Protein AF-A0A821ZW91-F1 (afdb_monomer_lite)

pLDDT: mean 98.26, std 0.74, range [94.56, 98.88]

Sequence (94 aa):
MSVLTERTLVVERGLALHKMIRLVTYALGGEAWLNFEGNEFGHPEWLDFPREGNNESYKYARRLFYLCEDDTLRYKYLKAWDKAMNDLEEEYKW

Foldseek 3Di:
DFPVDDCDPVNVVVLVVLLVVQLCCQVPVDLDDDDDPCSQLPFDDAADAQDPVVPGDCPRPDGDVVQLVDPRHDSVVSNVSSVVSVVVCVVVVD

Secondary structure (DSSP, 8-state):
-BTTS---HHHHHHHHHHHHHHHHHHHHS-S-----TTGGGT--S------GGGTT--SSSS--GGGGT-TTBSHHHHHHHHHHHHHHHHHH--

Structure (mmCIF, N/CA/C/O backbone):
data_AF-A0A821ZW91-F1
#
_entry.id   AF-A0A821ZW91-F1
#
loop_
_atom_site.group_PDB
_atom_site.id
_atom_site.type_symbol
_atom_site.label_atom_id
_atom_site.label_alt_id
_atom_site.label_comp_id
_atom_site.label_asym_id
_atom_site.label_entity_id
_atom_site.label_seq_id
_atom_site.pdbx_PDB_ins_code
_atom_site.Cartn_x
_atom_site.Cartn_y
_atom_site.Cartn_z
_atom_site.occupancy
_atom_site.B_iso_or_equiv
_atom_site.auth_seq_id
_atom_site.auth_comp_id
_atom_site.auth_asym_id
_atom_site.auth_atom_id
_atom_site.pdbx_PDB_model_num
ATOM 1 N N . MET A 1 1 ? 0.697 6.066 -10.829 1.00 96.31 1 MET A N 1
ATOM 2 C CA . MET A 1 1 ? 0.587 6.318 -9.371 1.00 96.31 1 MET A CA 1
ATOM 3 C C . MET A 1 1 ? 1.010 7.733 -8.945 1.00 96.31 1 MET A C 1
ATOM 5 O O . MET A 1 1 ? 0.966 8.003 -7.754 1.00 96.31 1 MET A O 1
ATOM 9 N N . SER A 1 2 ? 1.355 8.655 -9.859 1.00 97.50 2 SER A N 1
ATOM 10 C CA . SER A 1 2 ? 1.705 10.045 -9.504 1.00 97.50 2 SER A CA 1
ATOM 11 C C . SER A 1 2 ? 0.469 10.927 -9.325 1.00 97.50 2 SER A C 1
ATOM 13 O O . SER A 1 2 ? -0.435 10.867 -10.156 1.00 97.50 2 SER A O 1
ATOM 15 N N . VAL A 1 3 ? 0.453 11.787 -8.306 1.00 97.81 3 VAL A N 1
ATOM 16 C CA . VAL A 1 3 ? -0.612 12.781 -8.079 1.00 97.81 3 VAL A CA 1
ATOM 17 C C . VAL A 1 3 ? -0.700 13.832 -9.191 1.00 97.81 3 VAL A C 1
ATOM 19 O O . VAL A 1 3 ? -1.767 14.403 -9.374 1.00 97.81 3 VAL A O 1
ATOM 22 N N . LEU A 1 4 ? 0.380 14.034 -9.956 1.00 97.81 4 LEU A N 1
ATOM 23 C CA . LEU A 1 4 ? 0.470 15.011 -11.051 1.00 97.81 4 LEU A CA 1
ATOM 24 C C . LEU A 1 4 ? -0.202 14.534 -12.348 1.00 97.81 4 LEU A C 1
ATOM 26 O O . LEU A 1 4 ? -0.430 15.316 -13.263 1.00 97.81 4 LEU A O 1
ATOM 30 N N . THR A 1 5 ? -0.500 13.239 -12.437 1.00 97.19 5 THR A N 1
ATOM 31 C CA . THR A 1 5 ? -1.205 12.628 -13.575 1.00 97.19 5 THR A CA 1
ATOM 32 C C . THR A 1 5 ? -2.681 12.456 -13.255 1.00 97.19 5 THR A C 1
ATOM 34 O O . THR A 1 5 ? -3.039 12.356 -12.081 1.00 97.19 5 THR A O 1
ATOM 37 N N . GLU A 1 6 ? -3.543 12.351 -14.265 1.00 96.94 6 GLU A N 1
ATOM 38 C CA . GLU A 1 6 ? -4.967 12.082 -14.047 1.00 96.94 6 GLU A CA 1
ATOM 39 C C . GLU A 1 6 ? -5.181 10.849 -13.149 1.00 96.94 6 GLU A C 1
ATOM 41 O O . GLU A 1 6 ? -4.486 9.827 -13.238 1.00 96.94 6 GLU A O 1
ATOM 46 N N . ARG A 1 7 ? -6.153 10.946 -12.241 1.00 95.94 7 ARG A N 1
ATOM 47 C CA . ARG A 1 7 ? -6.592 9.815 -11.428 1.00 95.94 7 ARG A CA 1
ATOM 48 C C . ARG A 1 7 ? -7.636 9.018 -12.204 1.00 95.94 7 ARG A C 1
ATOM 50 O O . ARG A 1 7 ? -8.832 9.243 -12.053 1.00 95.94 7 ARG A O 1
ATOM 57 N N . THR A 1 8 ? -7.162 8.093 -13.033 1.00 98.25 8 THR A N 1
ATOM 58 C CA . THR A 1 8 ? -8.036 7.237 -13.844 1.00 98.25 8 THR A CA 1
ATOM 59 C C . THR A 1 8 ? -8.954 6.378 -12.972 1.00 98.25 8 THR A C 1
ATOM 61 O O . THR A 1 8 ? -8.610 6.026 -11.839 1.00 98.25 8 THR A O 1
ATOM 64 N N . LEU A 1 9 ? -10.094 5.959 -13.530 1.00 98.44 9 LEU A N 1
ATOM 65 C CA . LEU A 1 9 ? -11.038 5.058 -12.855 1.00 98.44 9 LEU A CA 1
ATOM 66 C C . LEU A 1 9 ? -10.389 3.747 -12.388 1.00 98.44 9 LEU A C 1
ATOM 68 O O . LEU A 1 9 ? -10.756 3.210 -11.346 1.00 98.44 9 LEU A O 1
ATOM 72 N N . VAL A 1 10 ? -9.398 3.246 -13.129 1.00 98.50 10 VAL A N 1
ATOM 73 C CA . VAL A 1 10 ? -8.661 2.027 -12.770 1.00 98.50 10 VAL A CA 1
ATOM 74 C C . VAL A 1 10 ? -7.839 2.239 -11.499 1.00 98.50 10 VAL A C 1
ATOM 76 O O . VAL A 1 10 ? -7.912 1.421 -10.583 1.00 98.50 10 VAL A O 1
ATOM 79 N N . VAL A 1 11 ? -7.089 3.344 -11.419 1.00 98.25 11 VAL A N 1
ATOM 80 C CA . VAL A 1 11 ? -6.283 3.672 -10.232 1.00 98.25 11 VAL A CA 1
ATOM 81 C C . VAL A 1 11 ? -7.185 3.954 -9.036 1.00 98.25 11 VAL A C 1
ATOM 83 O O . VAL A 1 11 ? -6.906 3.472 -7.941 1.00 98.25 11 VAL A O 1
ATOM 86 N N . GLU A 1 12 ? -8.282 4.683 -9.243 1.00 98.31 12 GLU A N 1
ATOM 87 C CA . GLU A 1 12 ? -9.232 4.988 -8.174 1.00 98.31 12 GLU A CA 1
ATOM 88 C C . GLU A 1 12 ? -9.860 3.722 -7.591 1.00 98.31 12 GLU A C 1
ATOM 90 O O . GLU A 1 12 ? -9.846 3.515 -6.376 1.00 98.31 12 GLU A O 1
ATOM 95 N N . ARG A 1 13 ? -10.333 2.826 -8.462 1.00 98.75 13 ARG A N 1
ATOM 96 C CA . ARG A 1 13 ? -10.865 1.523 -8.060 1.00 98.75 13 ARG A CA 1
ATOM 97 C C . ARG A 1 13 ? -9.816 0.693 -7.324 1.00 98.75 13 ARG A C 1
ATOM 99 O O . ARG A 1 13 ? -10.143 0.080 -6.313 1.00 98.75 13 ARG A O 1
ATOM 106 N N . GLY A 1 14 ? -8.574 0.674 -7.810 1.00 98.69 14 GLY A N 1
ATOM 107 C CA . GLY A 1 14 ? -7.473 -0.049 -7.171 1.00 98.69 14 GLY A CA 1
ATOM 108 C C . GLY A 1 14 ? -7.210 0.435 -5.745 1.00 98.69 14 GLY A C 1
ATOM 109 O O . GLY A 1 14 ? -7.184 -0.372 -4.820 1.00 98.69 14 GLY A O 1
ATOM 110 N N . LEU A 1 15 ? -7.103 1.753 -5.548 1.00 98.62 15 LEU A N 1
ATOM 111 C CA . LEU A 1 15 ? -6.914 2.357 -4.226 1.00 98.62 15 LEU A CA 1
ATOM 112 C C . LEU A 1 15 ? -8.085 2.064 -3.283 1.00 98.62 15 LEU A C 1
ATOM 114 O O . LEU A 1 15 ? -7.869 1.755 -2.114 1.00 98.62 15 LEU A O 1
ATOM 118 N N . ALA A 1 16 ? -9.323 2.165 -3.771 1.00 98.81 16 ALA A N 1
ATOM 119 C CA . ALA A 1 16 ? -10.508 1.897 -2.964 1.00 98.81 16 ALA A CA 1
ATOM 120 C C . ALA A 1 16 ? -10.574 0.427 -2.526 1.00 98.81 16 ALA A C 1
ATOM 122 O O . ALA A 1 16 ? -10.666 0.144 -1.332 1.00 98.81 16 ALA A O 1
ATOM 123 N N . LEU A 1 17 ? -10.457 -0.506 -3.473 1.00 98.88 17 LEU A N 1
ATOM 124 C CA . LEU A 1 17 ? -10.554 -1.935 -3.181 1.00 98.88 17 LEU A CA 1
ATOM 125 C C . LEU A 1 17 ? -9.412 -2.425 -2.294 1.00 98.88 17 LEU A C 1
ATOM 127 O O . LEU A 1 17 ? -9.661 -3.223 -1.399 1.00 98.88 17 LEU A O 1
ATOM 131 N N . HIS A 1 18 ? -8.191 -1.915 -2.471 1.00 98.88 18 HIS A N 1
ATOM 132 C CA . HIS A 1 18 ? -7.065 -2.276 -1.609 1.00 98.88 18 HIS A CA 1
ATOM 133 C C . HIS A 1 18 ? -7.349 -1.955 -0.134 1.00 98.88 18 HIS A C 1
ATOM 135 O O . HIS A 1 18 ? -7.069 -2.761 0.750 1.00 98.88 18 HIS A O 1
ATOM 141 N N . LYS A 1 19 ? -7.955 -0.793 0.141 1.00 98.88 19 LYS A N 1
ATOM 142 C CA . LYS A 1 19 ? -8.364 -0.398 1.497 1.00 98.88 19 LYS A CA 1
ATOM 143 C C . LYS A 1 19 ? -9.502 -1.268 2.033 1.00 98.88 19 LYS A C 1
ATOM 145 O O . LYS A 1 19 ? -9.439 -1.711 3.175 1.00 98.88 19 LYS A O 1
ATOM 150 N N . MET A 1 20 ? -10.517 -1.526 1.207 1.00 98.88 20 MET A N 1
ATOM 151 C CA . MET A 1 20 ? -11.694 -2.308 1.602 1.00 98.88 20 MET A CA 1
ATOM 152 C C . MET A 1 20 ? -11.359 -3.775 1.883 1.00 98.88 20 MET A C 1
ATOM 154 O O . MET A 1 20 ? -11.811 -4.309 2.889 1.00 98.88 20 MET A O 1
ATOM 158 N N . ILE A 1 21 ? -10.552 -4.415 1.029 1.00 98.88 21 ILE A N 1
ATOM 159 C CA . ILE A 1 21 ? -10.138 -5.818 1.192 1.00 98.88 21 ILE A CA 1
ATOM 160 C C . ILE A 1 21 ? -9.377 -6.000 2.506 1.00 98.88 21 ILE A C 1
ATOM 162 O O . ILE A 1 21 ? -9.625 -6.953 3.241 1.00 98.88 21 ILE A O 1
ATOM 166 N N . ARG A 1 22 ? -8.477 -5.070 2.835 1.00 98.81 22 ARG A N 1
ATOM 167 C CA . ARG A 1 22 ? -7.746 -5.117 4.103 1.00 98.81 22 ARG A CA 1
ATOM 168 C C . ARG A 1 22 ? -8.660 -4.920 5.292 1.00 98.81 22 ARG A C 1
ATOM 170 O O . ARG A 1 22 ? -8.607 -5.733 6.199 1.00 98.81 22 ARG A O 1
ATOM 177 N N . LEU A 1 23 ? -9.523 -3.904 5.257 1.00 98.75 23 LEU A N 1
ATOM 178 C CA . LEU A 1 23 ? -10.431 -3.632 6.366 1.00 98.75 23 LEU A CA 1
ATOM 179 C C . LEU A 1 23 ? -11.364 -4.815 6.631 1.00 98.75 23 LEU A C 1
ATOM 181 O O . LEU A 1 23 ? -11.513 -5.204 7.778 1.00 98.75 23 LEU A O 1
ATOM 185 N N . VAL A 1 24 ? -11.966 -5.409 5.594 1.00 98.62 24 VAL A N 1
ATOM 186 C CA . VAL A 1 24 ? -12.863 -6.559 5.795 1.00 98.62 24 VAL A CA 1
ATOM 187 C C . VAL A 1 24 ? -12.105 -7.780 6.320 1.00 98.62 24 VAL A C 1
ATOM 189 O O . VAL A 1 24 ? -12.636 -8.510 7.147 1.00 98.62 24 VAL A O 1
ATOM 192 N N . THR A 1 25 ? -10.854 -7.977 5.892 1.00 98.69 25 THR A N 1
ATOM 193 C CA . THR A 1 25 ? -10.012 -9.071 6.398 1.00 98.69 25 THR A CA 1
ATOM 194 C C . THR A 1 25 ? -9.592 -8.823 7.845 1.00 98.69 25 THR A C 1
ATOM 196 O O . THR A 1 25 ? -9.660 -9.739 8.650 1.00 98.69 25 THR A O 1
ATOM 199 N N . TYR A 1 26 ? -9.193 -7.600 8.195 1.00 98.31 26 TYR A N 1
ATOM 200 C CA . TYR A 1 26 ? -8.803 -7.245 9.560 1.00 98.31 26 TYR A CA 1
ATOM 201 C C . TYR A 1 26 ? -10.012 -7.324 10.500 1.00 98.31 26 TYR A C 1
ATOM 203 O O . TYR A 1 26 ? -9.963 -8.024 11.498 1.00 98.31 26 TYR A O 1
ATOM 211 N N . ALA A 1 27 ? -11.127 -6.681 10.153 1.00 98.12 27 ALA A N 1
ATOM 212 C CA . ALA A 1 27 ? -12.275 -6.557 11.048 1.00 98.12 27 ALA A CA 1
ATOM 213 C C . ALA A 1 27 ? -13.105 -7.845 11.200 1.00 98.12 27 ALA A C 1
ATOM 215 O O . ALA A 1 27 ? -13.847 -7.963 12.166 1.00 98.12 27 ALA A O 1
ATOM 216 N N . LEU A 1 28 ? -13.056 -8.774 10.233 1.00 98.44 28 LEU A N 1
ATOM 217 C CA . LEU A 1 28 ? -13.920 -9.969 10.222 1.00 98.44 28 LEU A CA 1
ATOM 218 C C . LEU A 1 28 ? -13.169 -11.291 9.985 1.00 98.44 28 LEU A C 1
ATOM 220 O O . LEU A 1 28 ? -13.810 -12.336 9.884 1.00 98.44 28 LEU A O 1
ATOM 224 N N . GLY A 1 29 ? -11.842 -11.268 9.823 1.00 97.75 29 GLY A N 1
ATOM 225 C CA . GLY A 1 29 ? -11.062 -12.439 9.406 1.00 97.75 29 GLY A CA 1
ATOM 226 C C . GLY A 1 29 ? -10.531 -13.319 10.538 1.00 97.75 29 GLY A C 1
ATOM 227 O O . GLY A 1 29 ? -10.152 -14.457 10.265 1.00 97.75 29 GLY A O 1
ATOM 228 N N . GLY A 1 30 ? -10.499 -12.825 11.777 1.00 96.81 30 GLY A N 1
ATOM 229 C CA . GLY A 1 30 ? -10.016 -13.571 12.940 1.00 96.81 30 GLY A CA 1
ATOM 230 C C . GLY A 1 30 ? -9.610 -12.656 14.092 1.00 96.81 30 GLY A C 1
ATOM 231 O O . GLY A 1 30 ? -9.941 -11.477 14.101 1.00 96.81 30 GLY A O 1
ATOM 232 N N . GLU A 1 31 ? -8.868 -13.208 15.046 1.00 97.50 31 GLU A N 1
ATOM 233 C CA . GLU A 1 31 ? -8.477 -12.554 16.303 1.00 97.50 31 GLU A CA 1
ATOM 234 C C . GLU A 1 31 ? -7.137 -11.802 16.216 1.00 97.50 31 GLU A C 1
ATOM 236 O O . GLU A 1 31 ? -6.607 -11.339 17.226 1.00 97.50 31 GLU A O 1
ATOM 241 N N . ALA A 1 32 ? -6.530 -11.743 15.029 1.00 95.81 32 ALA A N 1
ATOM 242 C CA . ALA A 1 32 ? -5.263 -11.063 14.800 1.00 95.81 32 ALA A CA 1
ATOM 243 C C . ALA A 1 32 ? -5.105 -10.637 13.337 1.00 95.81 32 ALA A C 1
ATOM 245 O O . ALA A 1 32 ? -5.660 -11.241 12.416 1.00 95.81 32 ALA A O 1
ATOM 246 N N . TRP A 1 33 ? -4.259 -9.631 13.127 1.00 98.19 33 TRP A N 1
ATOM 247 C CA . TRP A 1 33 ? -3.893 -9.117 11.813 1.00 98.19 33 TRP A CA 1
ATOM 248 C C . TRP A 1 33 ? -2.403 -9.310 11.534 1.00 98.19 33 TRP A C 1
ATOM 250 O O . TRP A 1 33 ? -1.558 -9.195 12.420 1.00 98.19 33 TRP A O 1
ATOM 260 N N . LEU A 1 34 ? -2.072 -9.588 10.273 1.00 98.56 34 LEU A N 1
ATOM 261 C CA . LEU A 1 34 ? -0.696 -9.664 9.796 1.00 98.56 34 LEU A CA 1
ATOM 262 C C . LEU A 1 34 ? -0.586 -8.976 8.439 1.00 98.56 34 LEU A C 1
ATOM 264 O O . LEU A 1 34 ? -1.380 -9.219 7.532 1.00 98.56 34 LEU A O 1
ATOM 268 N N . ASN A 1 35 ? 0.458 -8.167 8.278 1.00 98.62 35 ASN A N 1
ATOM 269 C CA . ASN A 1 35 ? 0.804 -7.531 7.014 1.00 98.62 35 ASN A CA 1
ATOM 270 C C . ASN A 1 35 ? 2.286 -7.763 6.692 1.00 98.62 35 ASN A C 1
ATOM 272 O O . ASN A 1 35 ? 3.157 -7.548 7.530 1.00 98.62 35 ASN A O 1
ATOM 276 N N . PHE A 1 36 ? 2.568 -8.189 5.462 1.00 98.69 36 PHE A N 1
ATOM 277 C CA . PHE A 1 36 ? 3.932 -8.358 4.968 1.00 98.69 36 PHE A CA 1
ATOM 278 C C . PHE A 1 36 ? 4.529 -7.014 4.527 1.00 98.69 36 PHE A C 1
ATOM 280 O O . PHE A 1 36 ? 3.847 -6.217 3.885 1.00 98.69 36 PHE A O 1
ATOM 287 N N . GLU A 1 37 ? 5.803 -6.782 4.843 1.00 98.56 37 GLU A N 1
ATOM 288 C CA . GLU A 1 37 ? 6.516 -5.520 4.606 1.00 98.56 37 GLU A CA 1
ATOM 289 C C . GLU A 1 37 ? 6.373 -5.016 3.160 1.00 98.56 37 GLU A C 1
ATOM 291 O O . GLU A 1 37 ? 6.740 -5.707 2.203 1.00 98.56 37 GLU A O 1
ATOM 296 N N . GLY A 1 38 ? 5.865 -3.792 3.006 1.00 98.44 38 GLY A N 1
ATOM 297 C CA . GLY A 1 38 ? 5.568 -3.135 1.736 1.00 98.44 38 GLY A CA 1
ATOM 298 C C . GLY A 1 38 ? 4.092 -3.215 1.329 1.00 98.44 38 GLY A C 1
ATOM 299 O O . GLY A 1 38 ? 3.586 -2.317 0.645 1.00 98.44 38 GLY A O 1
ATOM 300 N N . ASN A 1 39 ? 3.357 -4.240 1.768 1.00 98.81 39 ASN A N 1
ATOM 301 C CA . ASN A 1 39 ? 1.939 -4.372 1.427 1.00 98.81 39 ASN A CA 1
ATOM 302 C C . ASN A 1 39 ? 1.083 -3.312 2.135 1.00 98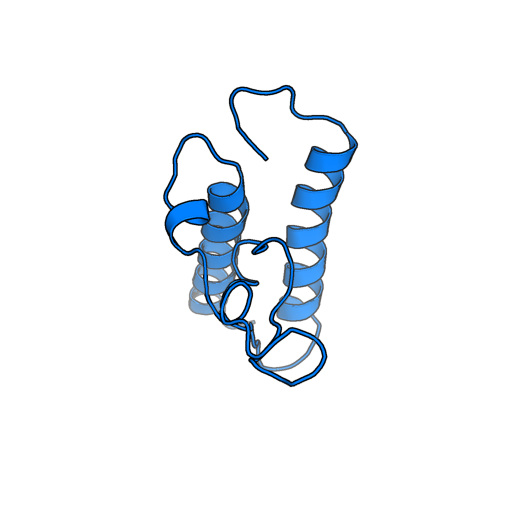.81 39 ASN A C 1
ATOM 304 O O . ASN A 1 39 ? -0.009 -2.998 1.661 1.00 98.81 39 ASN A O 1
ATOM 308 N N . GLU A 1 40 ? 1.578 -2.682 3.208 1.00 98.75 40 GLU A N 1
ATOM 309 C CA . GLU A 1 40 ? 0.923 -1.581 3.923 1.00 98.75 40 GLU A CA 1
ATOM 310 C C . GLU A 1 40 ? 0.592 -0.396 3.015 1.00 98.75 40 GLU A C 1
ATOM 312 O O . GLU A 1 40 ? -0.486 0.188 3.133 1.00 98.75 40 GLU A O 1
ATOM 317 N N . PHE A 1 41 ? 1.449 -0.125 2.031 1.00 98.75 41 PHE A N 1
ATOM 318 C CA . PHE A 1 41 ? 1.278 0.964 1.074 1.00 98.75 41 PHE A CA 1
ATOM 319 C C . PHE A 1 41 ? 1.065 0.498 -0.371 1.00 98.75 41 PHE A C 1
ATOM 321 O O . PHE A 1 41 ? 1.108 1.325 -1.281 1.00 98.75 41 PHE A O 1
ATOM 328 N N . GLY A 1 42 ? 0.822 -0.798 -0.594 1.00 98.44 42 GLY A N 1
ATOM 329 C CA . GLY A 1 42 ? 0.652 -1.367 -1.932 1.00 98.44 42 GLY A CA 1
ATOM 330 C C . GLY A 1 42 ? 1.930 -1.277 -2.769 1.00 98.44 42 GLY A C 1
ATOM 331 O O . GLY A 1 42 ? 1.897 -0.736 -3.878 1.00 98.44 42 GLY A O 1
ATOM 332 N N . HIS A 1 43 ? 3.058 -1.744 -2.217 1.00 98.62 43 HIS A N 1
ATOM 333 C CA . HIS A 1 43 ? 4.350 -1.776 -2.904 1.00 98.62 43 HIS A CA 1
ATOM 334 C C . HIS A 1 43 ? 4.212 -2.408 -4.304 1.00 98.62 43 HIS A C 1
ATOM 336 O O . HIS A 1 43 ? 3.634 -3.488 -4.432 1.00 98.62 43 HIS A O 1
ATOM 342 N N . PRO A 1 44 ? 4.714 -1.750 -5.367 1.00 98.12 44 PRO A N 1
ATOM 343 C CA . PRO A 1 44 ? 4.580 -2.253 -6.730 1.00 98.12 44 PRO A CA 1
ATOM 344 C C . PRO A 1 44 ? 5.522 -3.436 -6.995 1.00 98.12 44 PRO A C 1
ATOM 346 O O . PRO A 1 44 ? 6.357 -3.786 -6.166 1.00 98.12 44 PRO A O 1
ATOM 349 N N . GLU A 1 45 ? 5.446 -3.995 -8.202 1.00 98.00 45 GLU A N 1
ATOM 350 C CA . GLU A 1 45 ? 6.305 -5.102 -8.648 1.00 98.00 45 GLU A CA 1
ATOM 351 C C . GLU A 1 45 ? 6.115 -6.368 -7.787 1.00 98.00 45 GLU A C 1
ATOM 353 O O . GLU A 1 45 ? 4.997 -6.687 -7.384 1.00 98.00 45 GLU A O 1
ATOM 358 N N . TRP A 1 46 ? 7.180 -7.140 -7.580 1.00 98.38 46 TRP A N 1
ATOM 359 C CA . TRP A 1 46 ? 7.186 -8.386 -6.819 1.00 98.38 46 TRP A CA 1
ATOM 360 C C . TRP A 1 46 ? 8.537 -8.558 -6.114 1.00 98.38 46 TRP A C 1
ATOM 362 O O . TRP A 1 46 ? 9.500 -7.857 -6.424 1.00 98.38 46 TRP A O 1
ATOM 372 N N . LEU A 1 47 ? 8.611 -9.494 -5.165 1.00 98.50 47 LEU A N 1
ATOM 373 C CA 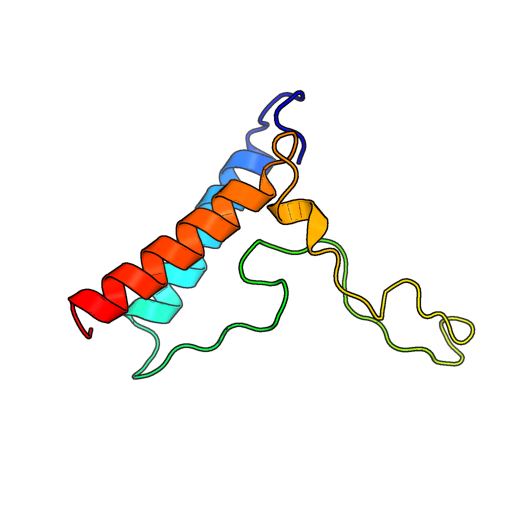. LEU A 1 47 ? 9.867 -9.929 -4.554 1.00 98.50 47 LEU A CA 1
ATOM 374 C C . LEU A 1 47 ? 10.419 -11.117 -5.354 1.00 98.50 47 LEU A C 1
ATOM 376 O O . LEU A 1 47 ? 9.715 -12.105 -5.542 1.00 98.50 47 LEU A O 1
ATOM 380 N N . ASP A 1 48 ? 11.669 -11.032 -5.803 1.00 98.56 48 ASP A N 1
ATOM 381 C CA . ASP A 1 48 ? 12.396 -12.151 -6.418 1.00 98.56 48 ASP A CA 1
ATOM 382 C C . ASP A 1 48 ? 13.820 -12.162 -5.864 1.00 98.56 48 ASP A C 1
ATOM 384 O O . ASP A 1 48 ? 14.493 -11.129 -5.868 1.00 98.56 48 ASP A O 1
ATOM 388 N N . PHE A 1 49 ? 14.244 -13.312 -5.346 1.00 98.69 49 PHE A N 1
ATOM 389 C CA . PHE A 1 49 ? 15.587 -13.496 -4.801 1.00 98.69 49 PHE A CA 1
ATOM 390 C C . PHE A 1 49 ? 16.585 -13.797 -5.924 1.00 98.69 49 PHE A C 1
ATOM 392 O O . PHE A 1 49 ? 16.185 -14.340 -6.955 1.00 98.69 49 PHE A O 1
ATOM 399 N N . PRO A 1 50 ? 17.878 -13.497 -5.730 1.00 98.62 50 PRO A N 1
ATOM 400 C CA . PRO A 1 50 ? 18.940 -13.941 -6.628 1.00 98.62 50 PRO A CA 1
ATOM 401 C C . PRO A 1 50 ? 18.873 -15.452 -6.852 1.00 98.62 50 PRO A C 1
ATOM 403 O O . PRO A 1 50 ? 18.767 -16.224 -5.896 1.00 98.62 50 PRO A O 1
ATOM 406 N N . ARG A 1 51 ? 18.863 -15.845 -8.124 1.00 98.56 51 ARG A N 1
ATOM 407 C CA . ARG A 1 51 ? 18.897 -17.238 -8.576 1.00 98.56 51 ARG A CA 1
ATOM 408 C C . ARG A 1 51 ? 19.361 -17.307 -10.027 1.00 98.56 51 ARG A C 1
ATOM 410 O O . ARG A 1 51 ? 19.260 -16.327 -10.766 1.00 98.56 51 ARG A O 1
ATOM 417 N N . GLU A 1 52 ? 19.733 -18.498 -10.483 1.00 98.38 52 GLU A N 1
ATOM 418 C CA . GLU A 1 52 ? 20.200 -18.725 -11.857 1.00 98.38 52 GLU A CA 1
ATOM 419 C C . GLU A 1 52 ? 19.221 -18.160 -12.900 1.00 98.38 52 GLU A C 1
ATOM 421 O O . GLU A 1 52 ? 19.601 -17.404 -13.790 1.00 98.38 52 GLU A O 1
ATOM 426 N N . GLY A 1 53 ? 17.920 -18.424 -12.730 1.00 98.25 53 GLY A N 1
ATOM 427 C CA . GLY A 1 53 ? 16.878 -17.965 -13.653 1.00 98.25 53 GLY A CA 1
ATOM 428 C C . GLY A 1 53 ? 16.628 -16.449 -13.680 1.00 98.25 53 GLY A C 1
ATOM 429 O O . GLY A 1 53 ? 15.753 -16.009 -14.424 1.00 98.25 53 GLY A O 1
ATOM 430 N N . ASN A 1 54 ? 17.338 -15.653 -12.873 1.00 98.44 54 ASN A N 1
ATOM 431 C CA . ASN A 1 54 ? 17.371 -14.192 -12.978 1.00 98.44 54 ASN A CA 1
ATOM 432 C C . ASN A 1 54 ? 18.800 -13.614 -12.969 1.00 98.44 54 ASN A C 1
ATOM 434 O O . ASN A 1 54 ? 18.961 -12.418 -12.727 1.00 98.44 54 ASN A O 1
ATOM 438 N N . ASN A 1 55 ? 19.813 -14.432 -13.283 1.00 98.38 55 ASN A N 1
ATOM 439 C CA . ASN A 1 55 ? 21.231 -14.061 -13.285 1.00 98.38 55 ASN A CA 1
ATOM 440 C C . ASN A 1 55 ? 21.713 -13.504 -11.933 1.00 98.38 55 ASN A C 1
ATOM 442 O O . ASN A 1 55 ? 22.414 -12.491 -11.900 1.00 98.38 55 ASN A O 1
ATOM 446 N N . GLU A 1 56 ? 21.303 -14.130 -10.826 1.00 98.12 56 GLU A N 1
ATOM 447 C CA . GLU A 1 56 ? 21.658 -13.711 -9.461 1.00 98.12 56 GLU A CA 1
ATOM 448 C C . GLU A 1 56 ? 21.304 -12.236 -9.171 1.00 98.12 56 GLU A C 1
ATOM 450 O O . GLU A 1 56 ? 22.025 -11.503 -8.488 1.00 98.12 56 GLU A O 1
ATOM 455 N N . SER A 1 57 ? 20.179 -11.763 -9.721 1.00 98.38 57 SER A N 1
ATOM 456 C CA . SER A 1 57 ? 19.789 -10.357 -9.630 1.00 98.38 57 SER A CA 1
ATOM 457 C C . SER A 1 57 ? 19.170 -10.005 -8.280 1.00 98.38 57 SER A C 1
ATOM 459 O O . SER A 1 57 ? 18.186 -10.595 -7.846 1.00 98.38 57 SER A O 1
ATOM 461 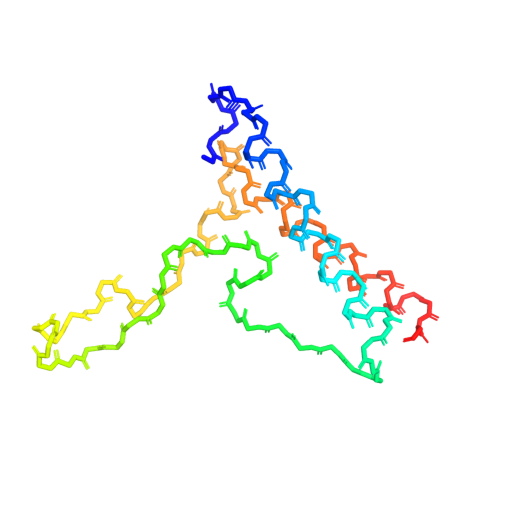N N . TYR A 1 58 ? 19.664 -8.923 -7.676 1.00 98.31 58 TYR A N 1
ATOM 462 C CA . TYR A 1 58 ? 19.068 -8.298 -6.489 1.00 98.31 58 TYR A CA 1
ATOM 463 C C . TYR A 1 58 ? 18.052 -7.193 -6.823 1.00 98.31 58 TYR A C 1
ATOM 465 O O . TYR A 1 58 ? 17.542 -6.526 -5.922 1.00 98.31 58 TYR A O 1
ATOM 473 N N . LYS A 1 59 ? 17.727 -6.969 -8.106 1.00 98.25 59 LYS A N 1
ATOM 474 C CA . LYS A 1 59 ? 16.853 -5.861 -8.5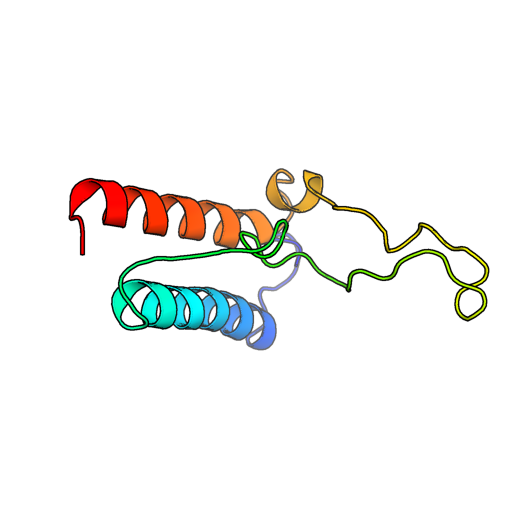36 1.00 98.25 59 LYS A CA 1
ATOM 475 C C . LYS A 1 59 ? 15.498 -5.860 -7.816 1.00 98.25 59 LYS A C 1
ATOM 477 O O . LYS A 1 59 ? 15.002 -4.785 -7.476 1.00 98.25 59 LYS A O 1
ATOM 482 N N . TYR A 1 60 ? 14.919 -7.038 -7.598 1.00 98.38 60 TYR A N 1
ATOM 483 C CA . TYR A 1 60 ? 13.619 -7.214 -6.945 1.00 98.38 60 TYR A CA 1
ATOM 484 C C . TYR A 1 60 ? 13.736 -7.715 -5.497 1.00 98.38 60 TYR A C 1
ATOM 486 O O . TYR A 1 60 ? 12.740 -7.753 -4.783 1.00 98.38 60 TYR A O 1
ATOM 494 N N . ALA A 1 61 ? 14.946 -8.024 -5.021 1.00 98.38 61 ALA A N 1
ATOM 495 C CA . ALA A 1 61 ? 15.222 -8.448 -3.648 1.00 98.38 61 ALA A CA 1
ATOM 496 C C . ALA A 1 61 ? 15.376 -7.240 -2.699 1.00 98.38 61 ALA A C 1
ATOM 498 O O . ALA A 1 61 ? 16.372 -7.111 -1.990 1.00 98.38 61 ALA A O 1
ATOM 499 N N . ARG A 1 62 ? 14.422 -6.300 -2.737 1.00 98.25 62 ARG A N 1
ATOM 500 C CA . ARG A 1 62 ? 14.478 -5.033 -1.985 1.00 98.25 62 ARG A CA 1
ATOM 501 C C . ARG A 1 62 ? 13.091 -4.461 -1.687 1.00 98.25 62 ARG A C 1
ATOM 503 O O . ARG A 1 62 ? 12.083 -4.929 -2.220 1.00 98.25 62 ARG A O 1
ATOM 510 N N . ARG A 1 63 ? 13.053 -3.404 -0.872 1.00 98.31 63 ARG A N 1
ATOM 511 C CA . ARG A 1 63 ? 11.863 -2.578 -0.620 1.00 98.31 63 ARG A CA 1
ATOM 512 C C . ARG A 1 63 ? 12.113 -1.118 -0.972 1.00 98.31 63 ARG A C 1
ATOM 514 O O . ARG A 1 63 ? 13.183 -0.574 -0.717 1.00 98.31 63 ARG A O 1
ATOM 521 N N . LEU A 1 64 ? 11.113 -0.494 -1.584 1.00 98.25 64 LEU A N 1
ATOM 522 C CA . LEU A 1 64 ? 11.127 0.882 -2.077 1.00 98.25 64 LEU A CA 1
ATOM 523 C C . LEU A 1 64 ? 10.349 1.795 -1.134 1.00 98.25 64 LEU A C 1
ATOM 525 O O . LEU A 1 64 ? 9.342 2.388 -1.516 1.00 98.25 64 LEU A O 1
ATOM 529 N N . PHE A 1 65 ? 10.808 1.902 0.111 1.00 98.44 65 PHE A N 1
ATOM 530 C CA . PHE A 1 65 ? 10.113 2.679 1.141 1.00 98.44 65 PHE A CA 1
ATOM 531 C C . PHE A 1 65 ? 9.927 4.156 0.790 1.00 98.44 65 PHE A C 1
ATOM 533 O O . PHE A 1 65 ? 8.904 4.736 1.136 1.00 98.44 65 PHE A O 1
ATOM 540 N N . TYR A 1 66 ? 10.829 4.739 -0.001 1.00 98.12 66 TYR A N 1
ATOM 541 C CA . TYR A 1 66 ? 10.685 6.117 -0.475 1.00 98.12 66 TYR A CA 1
ATOM 542 C C . TYR A 1 66 ? 9.369 6.361 -1.243 1.00 98.12 66 TYR A C 1
ATOM 544 O O . TYR A 1 66 ? 8.870 7.482 -1.264 1.00 98.12 66 TYR A O 1
ATOM 552 N N . LEU A 1 67 ? 8.760 5.330 -1.852 1.00 98.50 67 LEU A N 1
ATOM 553 C CA . LEU A 1 67 ? 7.519 5.478 -2.623 1.00 98.50 67 LEU A CA 1
ATOM 554 C C . LEU A 1 67 ? 6.347 5.989 -1.782 1.00 98.50 67 LEU A C 1
ATOM 556 O O . LEU A 1 67 ? 5.477 6.682 -2.310 1.00 98.50 67 LEU A O 1
ATOM 560 N N . CYS A 1 68 ? 6.292 5.619 -0.500 1.00 97.62 68 CYS A N 1
ATOM 561 C CA . CYS A 1 68 ? 5.225 6.036 0.407 1.00 97.62 68 CYS A CA 1
ATOM 562 C C . CYS A 1 68 ? 5.547 7.326 1.176 1.00 97.62 68 CYS A C 1
ATOM 564 O O . CYS A 1 68 ? 4.687 7.814 1.909 1.00 97.62 68 CYS A O 1
ATOM 566 N N . GLU A 1 69 ? 6.750 7.871 0.994 1.00 97.38 69 GLU A N 1
ATOM 567 C CA . GLU A 1 69 ? 7.210 9.148 1.556 1.00 97.38 69 GLU A CA 1
ATOM 568 C C . GLU A 1 69 ? 7.190 10.277 0.516 1.00 97.38 69 GLU A C 1
ATOM 570 O O . GLU A 1 69 ? 7.105 11.446 0.874 1.00 97.38 69 GLU A O 1
ATOM 575 N N . ASP A 1 70 ? 7.221 9.937 -0.775 1.00 98.12 70 ASP A N 1
ATOM 576 C CA . ASP A 1 70 ? 7.151 10.901 -1.869 1.00 98.12 70 ASP A CA 1
ATOM 577 C C . ASP A 1 70 ? 5.745 11.513 -2.002 1.00 98.12 70 ASP A C 1
ATOM 579 O O . ASP A 1 70 ? 4.765 10.856 -2.379 1.00 98.12 70 ASP A O 1
ATOM 583 N N . ASP A 1 71 ? 5.656 12.819 -1.749 1.00 97.94 71 ASP A N 1
ATOM 584 C CA . ASP A 1 71 ? 4.408 13.569 -1.824 1.00 97.94 71 ASP A CA 1
ATOM 585 C C . ASP A 1 71 ? 3.814 13.673 -3.232 1.00 97.94 71 ASP A C 1
ATOM 587 O O . ASP A 1 71 ? 2.615 13.941 -3.381 1.00 97.94 71 ASP A O 1
ATOM 591 N N . THR A 1 72 ? 4.609 13.417 -4.266 1.00 98.38 72 THR A N 1
ATOM 592 C CA . THR A 1 72 ? 4.153 13.386 -5.653 1.00 98.38 72 THR A CA 1
ATOM 593 C C . THR A 1 72 ? 3.534 12.038 -6.043 1.00 98.38 72 THR A C 1
ATOM 595 O O . THR A 1 72 ? 3.014 11.897 -7.157 1.00 98.38 72 THR A O 1
ATOM 598 N N . LEU A 1 73 ? 3.525 11.048 -5.142 1.00 98.62 73 LEU A N 1
ATOM 599 C CA . LEU A 1 73 ? 2.979 9.710 -5.365 1.00 98.62 73 LEU A CA 1
ATOM 600 C C . LEU A 1 73 ? 1.748 9.413 -4.496 1.00 98.62 73 LEU A C 1
ATOM 602 O O . LEU A 1 73 ? 1.494 10.014 -3.457 1.00 98.62 73 LEU A O 1
ATOM 606 N N . ARG A 1 74 ? 0.940 8.450 -4.952 1.00 98.56 74 ARG A N 1
ATOM 607 C CA . ARG A 1 74 ? -0.330 8.052 -4.318 1.00 98.56 74 ARG A CA 1
ATOM 608 C C . ARG A 1 74 ? -0.195 6.933 -3.279 1.00 98.56 74 ARG A C 1
ATOM 610 O O . ARG A 1 74 ? -1.166 6.667 -2.578 1.00 98.56 74 ARG A O 1
ATOM 617 N N . TYR A 1 75 ? 0.971 6.294 -3.148 1.00 98.75 75 TYR A N 1
ATOM 618 C CA . TYR A 1 75 ? 1.196 5.219 -2.163 1.00 98.75 75 TYR A CA 1
ATOM 619 C C . TYR A 1 75 ? 1.011 5.707 -0.719 1.00 98.75 75 TYR A C 1
ATOM 621 O O . TYR A 1 75 ? 0.515 4.969 0.132 1.00 98.75 75 TYR A O 1
ATOM 629 N N . LYS A 1 76 ? 1.306 6.989 -0.463 1.00 98.50 76 LYS A N 1
ATOM 630 C CA . LYS A 1 76 ? 1.085 7.646 0.831 1.00 98.50 76 LYS A CA 1
ATOM 631 C C . LYS A 1 76 ? -0.358 7.545 1.335 1.00 98.50 76 LYS A C 1
ATOM 633 O O . LYS A 1 76 ? -0.576 7.455 2.537 1.00 98.50 76 LYS A O 1
ATOM 638 N N . TYR A 1 77 ? -1.347 7.486 0.437 1.00 98.69 77 TYR A N 1
ATOM 639 C CA . TYR A 1 77 ? -2.750 7.327 0.829 1.00 98.69 77 TYR A CA 1
ATOM 640 C C . TYR A 1 77 ? -3.049 5.939 1.399 1.00 98.69 77 TYR A C 1
ATOM 642 O O . TYR A 1 77 ? -3.858 5.826 2.316 1.00 98.69 77 TYR A O 1
ATOM 650 N N . LEU A 1 78 ? -2.402 4.892 0.878 1.00 98.81 78 LEU A N 1
ATOM 651 C CA . LEU A 1 78 ? -2.540 3.538 1.413 1.00 98.81 78 LEU A CA 1
ATOM 652 C C . LEU A 1 78 ? -1.808 3.407 2.753 1.00 98.81 78 LEU A C 1
ATOM 654 O O . LEU A 1 78 ? -2.401 2.894 3.694 1.00 98.81 78 LEU A O 1
ATOM 658 N N . LYS A 1 79 ? -0.596 3.975 2.875 1.00 98.75 79 LYS A N 1
ATOM 659 C CA . LYS A 1 79 ? 0.145 4.046 4.150 1.00 98.75 79 LYS A CA 1
ATOM 660 C C . LYS A 1 79 ? -0.654 4.755 5.245 1.00 98.75 79 LYS A C 1
ATOM 662 O O . LYS A 1 79 ? -0.770 4.246 6.352 1.00 98.75 79 LYS A O 1
ATOM 667 N N . ALA A 1 80 ? -1.209 5.927 4.933 1.00 98.75 80 ALA A N 1
ATOM 668 C CA . ALA A 1 80 ? -1.998 6.702 5.887 1.00 98.75 80 ALA A CA 1
ATOM 669 C C . ALA A 1 80 ? -3.273 5.959 6.310 1.00 98.75 80 ALA A C 1
ATOM 671 O O . ALA A 1 80 ? -3.635 5.983 7.482 1.00 98.75 80 ALA A O 1
ATOM 672 N N . TRP A 1 81 ? -3.933 5.276 5.370 1.00 98.88 81 TRP A N 1
ATOM 673 C CA . TRP A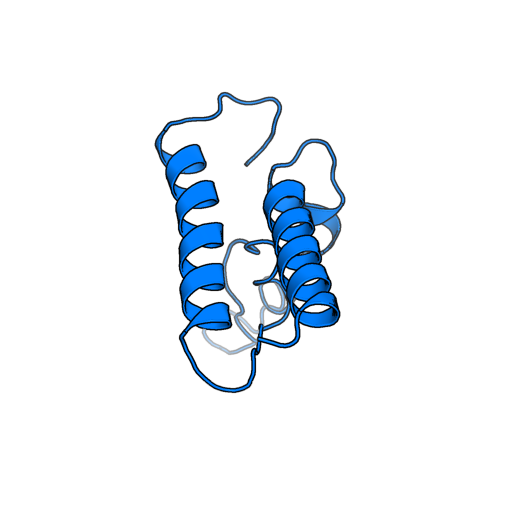 1 81 ? -5.099 4.459 5.685 1.00 98.88 81 TRP A CA 1
ATOM 674 C C . TRP A 1 81 ? -4.754 3.254 6.559 1.00 98.88 81 TRP A C 1
ATOM 676 O O . TRP A 1 81 ? -5.461 2.993 7.523 1.00 98.88 81 TRP A O 1
ATOM 686 N N . ASP A 1 82 ? -3.671 2.542 6.247 1.00 98.88 82 ASP A N 1
ATOM 687 C CA . ASP A 1 82 ? -3.226 1.413 7.059 1.00 98.88 82 ASP A CA 1
ATOM 688 C C . ASP A 1 82 ? -2.891 1.847 8.488 1.00 98.88 82 ASP A C 1
ATOM 690 O O . ASP A 1 82 ? -3.339 1.218 9.442 1.00 98.88 82 ASP A O 1
ATOM 694 N N . LYS A 1 83 ? -2.198 2.981 8.650 1.00 98.75 83 LYS A N 1
ATOM 695 C CA . LYS A 1 83 ? -1.974 3.568 9.973 1.00 98.75 83 LYS A CA 1
ATOM 696 C C . LYS A 1 83 ? -3.295 3.824 10.707 1.00 98.75 83 LYS A C 1
ATOM 698 O O . LYS A 1 83 ? -3.440 3.379 11.836 1.00 98.75 83 LYS A O 1
ATOM 703 N N . ALA A 1 84 ? -4.254 4.488 10.061 1.00 98.81 84 ALA A N 1
ATOM 704 C CA . ALA A 1 84 ? -5.548 4.784 10.675 1.00 98.81 84 ALA A CA 1
ATOM 705 C C . ALA A 1 84 ? -6.337 3.516 11.044 1.00 98.81 84 ALA A C 1
ATOM 707 O O . ALA A 1 84 ? -7.013 3.497 12.063 1.00 98.81 84 ALA A O 1
ATOM 708 N N . MET A 1 85 ? -6.243 2.457 10.236 1.00 98.69 85 MET A N 1
ATOM 709 C CA . MET A 1 85 ? -6.883 1.169 10.511 1.00 98.69 85 MET A CA 1
ATOM 710 C C . MET A 1 85 ? -6.310 0.506 11.773 1.00 98.69 85 MET A C 1
ATOM 712 O O . MET A 1 85 ? -7.088 0.074 12.615 1.00 98.69 85 MET A O 1
ATOM 716 N N . ASN A 1 86 ? -4.979 0.472 11.924 1.00 98.69 86 ASN A N 1
ATOM 717 C CA . ASN A 1 86 ? -4.331 -0.070 13.127 1.00 98.69 86 ASN A CA 1
ATOM 718 C C . ASN A 1 86 ? -4.571 0.824 14.356 1.00 98.69 86 ASN A C 1
ATOM 720 O O . ASN A 1 86 ? -4.851 0.314 15.431 1.00 98.69 86 ASN A O 1
ATOM 724 N N . ASP A 1 87 ? -4.503 2.154 14.205 1.00 98.81 87 ASP A N 1
ATOM 725 C CA . ASP A 1 87 ? -4.780 3.093 15.304 1.00 98.81 87 ASP A CA 1
ATOM 726 C C . ASP A 1 87 ? -6.220 2.925 15.830 1.00 98.81 87 ASP A C 1
ATOM 728 O O . ASP A 1 87 ? -6.466 3.021 17.029 1.00 98.81 87 ASP A O 1
ATOM 732 N N . LEU A 1 88 ? -7.174 2.660 14.931 1.00 98.62 88 LEU A N 1
ATOM 733 C CA . LEU A 1 88 ? -8.575 2.466 15.285 1.00 98.62 88 LEU A CA 1
ATOM 734 C C . LEU A 1 88 ? -8.805 1.108 15.977 1.00 98.62 88 LEU A C 1
ATOM 736 O O . LEU A 1 88 ? -9.570 1.046 16.936 1.00 98.62 88 LEU A O 1
ATOM 740 N N . GLU A 1 89 ? -8.115 0.040 15.566 1.00 98.44 89 GLU A N 1
ATOM 741 C CA . GLU A 1 89 ? -8.140 -1.220 16.324 1.00 98.44 89 GLU A CA 1
ATOM 742 C C . GLU A 1 89 ? -7.486 -1.049 17.701 1.00 98.44 89 GLU A C 1
ATOM 744 O O . GLU A 1 89 ? -8.043 -1.498 18.696 1.00 98.44 89 GLU A O 1
ATOM 749 N N . GLU A 1 90 ? -6.384 -0.300 17.801 1.00 98.31 90 GLU A N 1
ATOM 750 C CA . GLU A 1 90 ? -5.742 -0.008 19.085 1.00 98.31 90 GLU A CA 1
ATOM 751 C C . GLU A 1 90 ? -6.693 0.723 20.055 1.00 98.31 90 GLU A C 1
ATOM 753 O O . GLU A 1 90 ? -6.636 0.480 21.260 1.00 98.31 90 GLU A O 1
ATOM 758 N N . GLU A 1 91 ? -7.588 1.574 19.548 1.00 98.56 91 GLU A N 1
ATOM 759 C CA . GLU A 1 91 ? -8.607 2.273 20.342 1.00 98.56 91 GLU A CA 1
ATOM 760 C C . GLU A 1 91 ? -9.776 1.360 20.752 1.00 98.56 91 GLU A C 1
ATOM 762 O O . GLU A 1 91 ? -10.175 1.366 21.919 1.00 98.56 91 GLU A O 1
ATOM 767 N N . TYR A 1 92 ? -10.333 0.584 19.815 1.00 98.19 92 TYR A N 1
ATOM 768 C CA . TYR A 1 92 ? -11.602 -0.133 20.018 1.00 98.19 92 TYR A CA 1
ATOM 769 C C . TYR A 1 92 ? -11.465 -1.624 20.334 1.00 98.19 92 TYR A C 1
ATOM 771 O O . TYR A 1 92 ? -12.432 -2.213 20.817 1.00 98.19 92 TYR A O 1
ATOM 779 N N . LYS A 1 93 ? -10.288 -2.217 20.111 1.00 96.25 93 LYS A N 1
ATOM 780 C CA . LYS A 1 93 ? -9.958 -3.616 20.426 1.00 96.25 93 LYS A CA 1
ATOM 781 C C . LYS A 1 93 ? -10.974 -4.619 19.853 1.00 96.25 93 LYS A C 1
ATOM 783 O O . LYS A 1 93 ? -11.478 -5.463 20.599 1.00 96.25 93 LYS A O 1
ATOM 788 N N . TRP A 1 94 ? -11.349 -4.459 18.578 1.00 94.56 94 TRP A N 1
ATOM 789 C CA . TRP A 1 94 ? -12.290 -5.370 17.908 1.00 94.56 94 TRP A CA 1
ATOM 790 C C . TRP A 1 94 ? -11.663 -6.711 17.533 1.00 94.56 94 TRP A C 1
ATOM 792 O O . TRP A 1 94 ? -10.426 -6.769 17.361 1.00 94.56 94 TRP A O 1
#

Radius of gyration: 15.69 Å; chai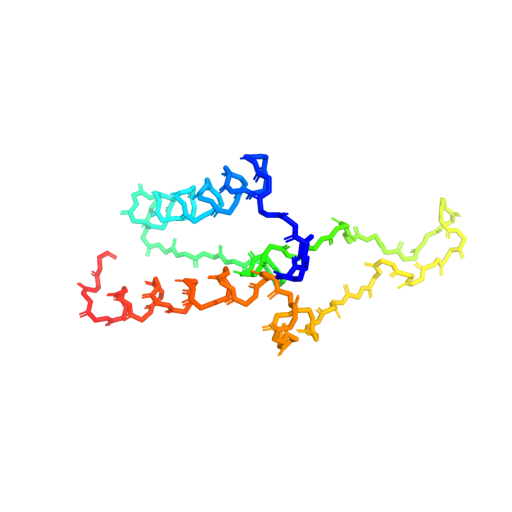ns: 1; bounding box: 36×34×34 Å